Protein AF-A0A1Y2QU06-F1 (afdb_monomer_lite)

Sequence (155 aa):
MTQPNWSRLLPALLDFERSPGRFPVALREPRPLFEHVGSVMLLAAGRPVGGLSAAAVKGLELHRAARFFVRTVMLRPGSDPLTLLGLKAGFEPAQLRAHYRLMIRLTHPDFQVAGGRWPADAATRVNLAYDILSREQPVFMAGTYQLVNPRGGPR

Radius of gyration: 19.75 Å; chains: 1; bounding box: 34×50×74 Å

Foldseek 3Di:
DDAAPCVPQQVLLLVCQVCVVVFPVVVVPPVSCLVPVVQLLCLLQLHDDPPDDSCVSPPPSSNQSSVVCLQCFLVNPPHALCRVLSHDPPDDPVSLVSSLVSQLLNQPPPHDGPHDHHDVCSNVSSVVSSVVVVVVDDPPCPDDPPPPPPDDDDD

Secondary structure (DSSP, 8-state):
-PPP-HHHHHHHHHHHHH-GGGS-GGGT-SHHHHHSHHHHHHHHTT---TTS-HHHHT-HHHHHHHHHHIIIIISSTT--HHHHTT--TT--HHHHHHHHHHHHHHH-TTS--SS-PPPTTHHHHHHHHHHHHHHSS-----S------------

pLDDT: mean 86.04, std 16.2, range [42.12, 98.0]

Structure (mmCIF, N/CA/C/O backbone):
data_AF-A0A1Y2QU06-F1
#
_entry.id   AF-A0A1Y2QU06-F1
#
loop_
_atom_site.group_PDB
_atom_site.id
_atom_site.type_symbol
_atom_site.label_atom_id
_atom_site.label_alt_id
_atom_site.label_comp_id
_atom_site.label_asym_id
_atom_site.label_entity_id
_atom_site.label_seq_id
_atom_site.pdbx_PDB_ins_code
_atom_site.Cartn_x
_atom_site.Cartn_y
_atom_site.Cartn_z
_atom_site.occupancy
_atom_site.B_iso_or_equiv
_atom_site.auth_seq_id
_atom_site.auth_comp_id
_atom_site.auth_asym_id
_atom_site.auth_atom_id
_atom_site.pdbx_PDB_model_num
ATOM 1 N N . MET A 1 1 ? 11.286 7.336 8.747 1.00 58.12 1 MET A N 1
ATOM 2 C CA . MET A 1 1 ? 11.234 6.046 8.022 1.00 58.12 1 MET A CA 1
ATOM 3 C C . MET A 1 1 ? 12.662 5.593 7.783 1.00 58.12 1 MET A C 1
ATOM 5 O O . MET A 1 1 ? 13.429 6.368 7.226 1.00 58.12 1 MET A O 1
ATOM 9 N N . THR A 1 2 ? 13.029 4.399 8.243 1.00 68.25 2 THR A N 1
ATOM 10 C CA . THR A 1 2 ? 14.353 3.804 7.995 1.00 68.25 2 THR A CA 1
ATOM 11 C C . THR A 1 2 ? 14.518 3.513 6.505 1.00 68.25 2 THR A C 1
ATOM 13 O O . THR A 1 2 ? 13.555 3.093 5.858 1.00 68.25 2 THR A O 1
ATOM 16 N N . GLN A 1 3 ? 15.711 3.749 5.952 1.00 77.62 3 GLN A N 1
ATOM 17 C CA . GLN A 1 3 ? 15.972 3.438 4.548 1.00 77.62 3 GLN A CA 1
ATOM 18 C C . GLN A 1 3 ? 15.825 1.929 4.286 1.00 77.62 3 GLN A C 1
ATOM 20 O O . GLN A 1 3 ? 16.358 1.134 5.064 1.00 77.62 3 GLN A O 1
ATOM 25 N N . PRO A 1 4 ? 15.118 1.518 3.219 1.00 87.50 4 PRO A N 1
ATOM 26 C CA . PRO A 1 4 ? 14.995 0.113 2.870 1.00 87.50 4 PRO A CA 1
ATOM 27 C C . PRO A 1 4 ? 16.322 -0.486 2.433 1.00 87.50 4 PRO A C 1
ATOM 29 O O . PRO A 1 4 ? 17.087 0.130 1.693 1.00 87.50 4 PRO A O 1
ATOM 32 N N . ASN A 1 5 ? 16.547 -1.742 2.803 1.00 91.25 5 ASN A N 1
ATOM 33 C CA . ASN A 1 5 ? 17.575 -2.535 2.149 1.00 91.25 5 ASN A CA 1
ATOM 34 C C . ASN A 1 5 ? 17.072 -2.971 0.758 1.00 91.25 5 ASN A C 1
ATOM 36 O O . ASN A 1 5 ? 16.350 -3.966 0.627 1.00 91.25 5 ASN A O 1
ATOM 40 N N . TRP A 1 6 ? 17.446 -2.221 -0.283 1.00 92.19 6 TRP A N 1
ATOM 41 C CA . TRP A 1 6 ? 16.980 -2.442 -1.658 1.00 92.19 6 TRP A CA 1
ATOM 42 C C . TRP A 1 6 ? 17.319 -3.824 -2.215 1.00 92.19 6 TRP A C 1
ATOM 44 O O . TRP A 1 6 ? 16.507 -4.388 -2.949 1.00 92.19 6 TRP A O 1
ATOM 54 N N . SER A 1 7 ? 18.453 -4.411 -1.817 1.00 91.12 7 SER A N 1
ATOM 55 C CA . SER A 1 7 ? 18.842 -5.756 -2.263 1.00 91.12 7 SER A CA 1
ATOM 56 C C . SER A 1 7 ? 17.951 -6.859 -1.687 1.00 91.12 7 SER A C 1
ATOM 58 O O . SER A 1 7 ? 17.929 -7.960 -2.226 1.00 91.12 7 SER A O 1
ATOM 60 N N . ARG A 1 8 ? 17.174 -6.572 -0.634 1.00 94.44 8 ARG A N 1
ATOM 61 C CA . ARG A 1 8 ? 16.164 -7.492 -0.085 1.00 94.44 8 ARG A CA 1
ATOM 62 C C . ARG A 1 8 ? 14.754 -7.144 -0.547 1.00 94.44 8 ARG A C 1
ATOM 64 O O . ARG A 1 8 ? 13.982 -8.046 -0.853 1.00 94.44 8 ARG A O 1
ATOM 71 N N . LEU A 1 9 ? 14.416 -5.855 -0.605 1.00 95.38 9 LEU A N 1
ATOM 72 C CA . LEU A 1 9 ? 13.066 -5.405 -0.946 1.00 95.38 9 LEU A CA 1
ATOM 73 C C . LEU A 1 9 ? 12.712 -5.691 -2.406 1.00 95.38 9 LEU A C 1
ATOM 75 O O . LEU A 1 9 ? 11.642 -6.239 -2.664 1.00 95.38 9 LEU A O 1
ATOM 79 N N . LEU A 1 10 ? 13.587 -5.332 -3.353 1.00 95.38 10 LEU A N 1
ATOM 80 C CA . LEU A 1 10 ? 13.267 -5.463 -4.777 1.00 95.38 10 LEU A CA 1
ATOM 81 C C . LEU A 1 10 ? 13.093 -6.934 -5.187 1.00 95.38 10 LEU A C 1
ATOM 83 O O . LEU A 1 10 ? 12.057 -7.242 -5.777 1.00 95.38 10 LEU A O 1
ATOM 87 N N . PRO A 1 11 ? 13.997 -7.870 -4.824 1.00 95.56 11 PRO A N 1
ATOM 88 C CA . PRO A 1 11 ? 13.784 -9.278 -5.141 1.00 95.56 11 PRO A CA 1
ATOM 89 C C . PRO A 1 11 ? 12.559 -9.864 -4.437 1.00 95.56 11 PRO A C 1
ATOM 91 O O . PRO A 1 11 ? 11.825 -10.615 -5.067 1.00 95.56 11 PRO A O 1
ATOM 94 N N . ALA A 1 12 ? 12.288 -9.491 -3.178 1.00 96.81 12 ALA A N 1
ATOM 95 C CA . ALA A 1 12 ? 11.092 -9.956 -2.471 1.00 96.81 12 ALA A CA 1
ATOM 96 C C . ALA A 1 12 ? 9.800 -9.512 -3.169 1.00 96.81 12 ALA A C 1
ATOM 98 O O . ALA A 1 12 ? 8.833 -10.266 -3.208 1.00 96.81 12 ALA A O 1
ATOM 99 N N . LEU A 1 13 ? 9.785 -8.306 -3.742 1.00 96.81 13 LEU A N 1
ATOM 100 C CA . LEU A 1 13 ? 8.630 -7.794 -4.471 1.00 96.81 13 LEU A CA 1
ATOM 101 C C . LEU A 1 13 ? 8.388 -8.573 -5.770 1.00 96.81 13 LEU A C 1
ATOM 103 O O . LEU A 1 13 ? 7.254 -8.951 -6.061 1.00 96.81 13 LEU A O 1
ATOM 107 N N . LEU A 1 14 ? 9.459 -8.842 -6.521 1.00 96.88 14 LEU A N 1
ATOM 108 C CA . LEU A 1 14 ? 9.400 -9.628 -7.753 1.00 96.88 14 LEU A CA 1
ATOM 109 C C . LEU A 1 14 ? 9.040 -11.098 -7.481 1.00 96.88 14 LEU A C 1
ATOM 111 O O . LEU A 1 14 ? 8.220 -11.669 -8.196 1.00 96.88 14 LEU A O 1
ATOM 115 N N . ASP A 1 15 ? 9.610 -11.710 -6.439 1.00 96.94 15 ASP A N 1
ATOM 116 C CA . ASP A 1 15 ? 9.302 -13.094 -6.051 1.00 96.94 15 ASP A CA 1
ATOM 117 C C . ASP A 1 15 ? 7.852 -13.228 -5.563 1.00 96.94 15 ASP A C 1
ATOM 119 O O . ASP A 1 15 ? 7.151 -14.168 -5.939 1.00 96.94 15 ASP A O 1
ATOM 123 N N . PHE A 1 16 ? 7.359 -12.242 -4.804 1.00 97.69 16 PHE A N 1
ATOM 124 C CA . PHE A 1 16 ? 5.962 -12.203 -4.374 1.00 97.69 16 PHE A CA 1
ATOM 125 C C . PHE A 1 16 ? 4.993 -12.158 -5.557 1.00 97.69 16 PHE A C 1
ATOM 127 O O . PHE A 1 16 ? 3.993 -12.869 -5.550 1.00 97.69 16 PHE A O 1
ATOM 134 N N . GLU A 1 17 ? 5.275 -11.355 -6.584 1.00 96.56 17 GLU A N 1
ATOM 135 C CA . GLU A 1 17 ? 4.427 -11.310 -7.777 1.00 96.56 17 GLU A CA 1
ATOM 136 C C . GLU A 1 17 ? 4.418 -12.649 -8.530 1.00 96.56 17 GLU A C 1
ATOM 138 O O . GLU A 1 17 ? 3.363 -13.097 -8.982 1.00 96.56 17 GLU A O 1
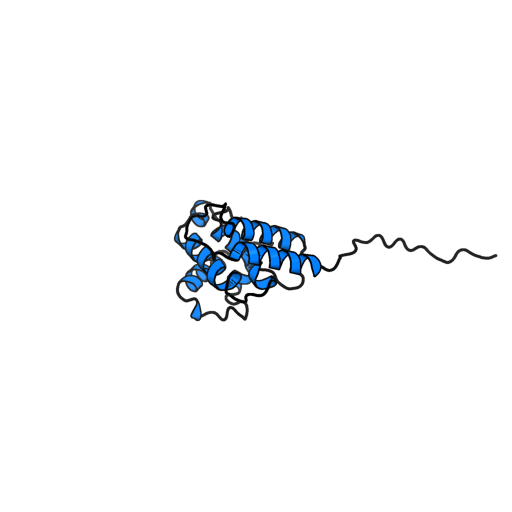ATOM 143 N N . ARG A 1 18 ? 5.577 -13.308 -8.645 1.00 96.56 18 ARG A N 1
ATOM 144 C CA . ARG A 1 18 ? 5.699 -14.596 -9.346 1.00 96.56 18 ARG A CA 1
ATOM 145 C C . ARG A 1 18 ? 5.029 -15.739 -8.590 1.00 96.56 18 ARG A C 1
ATOM 147 O O . ARG A 1 18 ? 4.506 -16.651 -9.221 1.00 96.56 18 ARG A O 1
ATOM 154 N N . SER A 1 19 ? 5.091 -15.730 -7.258 1.00 95.06 19 SER A N 1
ATOM 155 C CA . SER A 1 19 ? 4.650 -16.846 -6.410 1.00 95.06 19 SER A CA 1
ATOM 156 C C . SER A 1 19 ? 3.968 -16.380 -5.111 1.00 95.06 19 SER A C 1
ATOM 158 O O . SER A 1 19 ? 4.435 -16.711 -4.017 1.00 95.06 19 SER A O 1
ATOM 160 N N . PRO A 1 20 ? 2.835 -15.658 -5.179 1.00 92.00 20 PRO A N 1
ATOM 161 C CA . PRO A 1 20 ? 2.219 -15.042 -3.998 1.00 92.00 20 PRO A CA 1
ATOM 162 C C . PRO A 1 20 ? 1.774 -16.061 -2.944 1.00 92.00 20 PRO A C 1
ATOM 164 O O . PRO A 1 20 ? 1.871 -15.797 -1.749 1.00 92.00 20 PRO A O 1
ATOM 167 N N . GLY A 1 21 ? 1.345 -17.255 -3.372 1.00 92.56 21 GLY A N 1
ATOM 168 C CA . GLY A 1 21 ? 0.898 -18.329 -2.479 1.00 92.56 21 GLY A CA 1
ATOM 169 C C . GLY A 1 21 ? 1.995 -18.928 -1.590 1.00 92.56 21 GLY A C 1
ATOM 170 O O . GLY A 1 21 ? 1.675 -19.650 -0.652 1.00 92.56 21 GLY A O 1
ATOM 171 N N . ARG A 1 22 ? 3.278 -18.625 -1.843 1.00 94.75 22 ARG A N 1
ATOM 172 C CA . ARG A 1 22 ? 4.395 -19.090 -1.000 1.00 94.75 22 ARG A CA 1
ATOM 173 C C . ARG A 1 22 ? 4.517 -18.316 0.312 1.00 94.75 22 ARG A C 1
ATOM 175 O O . ARG A 1 22 ? 5.194 -18.786 1.223 1.00 94.75 22 ARG A O 1
ATOM 182 N N . PHE A 1 23 ? 3.905 -17.137 0.408 1.00 94.19 23 PHE A N 1
ATOM 183 C CA . PHE A 1 23 ? 4.111 -16.228 1.528 1.00 94.19 23 PHE A CA 1
ATOM 184 C C . PHE A 1 23 ? 2.878 -16.165 2.436 1.00 94.19 23 PHE A C 1
ATOM 186 O O . PHE A 1 23 ? 1.783 -15.844 1.965 1.00 94.19 23 PHE A O 1
ATOM 193 N N . PRO A 1 24 ? 3.023 -16.410 3.751 1.00 93.12 24 PRO A N 1
ATOM 194 C CA . PRO A 1 24 ? 1.920 -16.275 4.690 1.00 93.12 24 PRO A CA 1
ATOM 195 C C . PRO A 1 24 ? 1.657 -14.791 4.991 1.00 93.12 24 PRO A C 1
ATOM 197 O O . PRO A 1 24 ? 2.071 -14.256 6.017 1.00 93.12 24 PRO A O 1
ATOM 200 N N . VAL A 1 25 ? 0.932 -14.109 4.102 1.00 92.88 25 VAL A N 1
ATOM 201 C CA . VAL A 1 25 ? 0.659 -12.659 4.203 1.00 92.88 25 VAL A CA 1
ATOM 202 C C . VAL A 1 25 ? -0.068 -12.256 5.489 1.00 92.88 25 VAL A C 1
ATOM 204 O O . VAL A 1 25 ? 0.125 -11.146 5.978 1.00 92.88 25 VAL A O 1
ATOM 207 N N . ALA A 1 26 ? -0.857 -13.163 6.079 1.00 89.44 26 ALA A N 1
ATOM 208 C CA . ALA A 1 26 ? -1.500 -12.952 7.380 1.00 89.44 26 ALA A CA 1
ATOM 209 C C . ALA A 1 26 ? -0.477 -12.783 8.518 1.00 89.44 26 ALA A C 1
ATOM 211 O O . ALA A 1 26 ? -0.730 -12.062 9.478 1.00 89.44 26 ALA A O 1
ATOM 212 N N . LEU A 1 27 ? 0.704 -13.389 8.374 1.00 91.75 27 LEU A N 1
ATOM 213 C CA . LEU A 1 27 ? 1.841 -13.242 9.283 1.00 91.75 27 LEU A CA 1
ATOM 214 C C . LEU A 1 27 ? 2.773 -12.091 8.875 1.00 91.75 27 LEU A C 1
ATOM 216 O O . LEU A 1 27 ? 3.864 -11.959 9.423 1.00 91.75 27 LEU A O 1
ATOM 220 N N . ARG A 1 28 ? 2.346 -11.242 7.929 1.00 92.56 28 ARG A N 1
ATOM 221 C CA . ARG A 1 28 ? 3.127 -10.121 7.385 1.00 92.56 28 ARG A CA 1
ATOM 222 C C . ARG A 1 28 ? 4.441 -10.559 6.735 1.00 92.56 28 ARG A C 1
ATOM 224 O O . ARG A 1 28 ? 5.459 -9.874 6.829 1.00 92.56 28 ARG A O 1
ATOM 231 N N . GLU A 1 29 ? 4.384 -11.685 6.031 1.00 94.38 29 GLU A N 1
ATOM 232 C CA . GLU A 1 29 ? 5.465 -12.182 5.187 1.00 94.38 29 GLU A CA 1
ATOM 233 C C . GLU A 1 29 ? 5.163 -11.931 3.697 1.00 94.38 29 GLU A C 1
ATOM 235 O O . GLU A 1 29 ? 4.010 -12.077 3.280 1.00 94.38 29 GLU A O 1
ATOM 240 N N . PRO A 1 30 ? 6.166 -11.566 2.877 1.00 95.19 30 PRO A N 1
ATOM 241 C CA . PRO A 1 30 ? 7.581 -11.436 3.236 1.00 95.19 30 PRO A CA 1
ATOM 242 C C . PRO A 1 30 ? 7.890 -10.127 3.986 1.00 95.19 30 PRO A C 1
ATOM 244 O O . PRO A 1 30 ? 7.521 -9.042 3.522 1.00 95.19 30 PRO A O 1
ATOM 247 N N . ARG A 1 31 ? 8.619 -10.210 5.116 1.00 94.12 31 ARG A N 1
ATOM 248 C CA . ARG A 1 31 ? 8.889 -9.050 6.003 1.00 94.12 31 ARG A CA 1
ATOM 249 C C . ARG A 1 31 ? 9.351 -7.772 5.299 1.00 94.12 31 ARG A C 1
ATOM 251 O O . ARG A 1 31 ? 8.799 -6.723 5.632 1.00 94.12 31 ARG A O 1
ATOM 258 N N . PRO A 1 32 ? 10.283 -7.803 4.318 1.00 95.62 32 PRO A N 1
ATOM 259 C CA . PRO A 1 32 ? 10.756 -6.575 3.677 1.00 95.62 32 PRO A CA 1
ATOM 260 C C . PRO A 1 32 ? 9.635 -5.737 3.048 1.00 95.62 32 PRO A C 1
ATOM 262 O O . PRO A 1 32 ? 9.720 -4.510 3.045 1.00 95.62 32 PRO A O 1
ATOM 265 N N . LEU A 1 33 ? 8.566 -6.373 2.550 1.00 95.69 33 LEU A N 1
ATOM 266 C CA . LEU A 1 33 ? 7.433 -5.657 1.961 1.00 95.69 33 LEU A CA 1
ATOM 267 C C . LEU A 1 33 ? 6.581 -4.971 3.034 1.00 95.69 33 LEU A C 1
ATOM 269 O O . LEU A 1 33 ? 6.165 -3.831 2.843 1.00 95.69 33 LEU A O 1
ATOM 273 N N . PHE A 1 34 ? 6.383 -5.620 4.184 1.00 94.44 34 PHE A N 1
ATOM 274 C CA . PHE A 1 34 ? 5.601 -5.085 5.305 1.00 94.44 34 PHE A CA 1
ATOM 275 C C . PHE A 1 34 ? 6.370 -4.081 6.177 1.00 94.44 34 PHE A C 1
ATOM 277 O O . PHE A 1 34 ? 5.766 -3.224 6.823 1.00 94.44 34 PHE A O 1
ATOM 284 N N . GLU A 1 35 ? 7.698 -4.158 6.220 1.00 92.62 35 GLU A N 1
ATOM 285 C CA . GLU A 1 35 ? 8.546 -3.178 6.912 1.00 92.62 35 GLU A CA 1
ATOM 286 C C . GLU A 1 35 ? 8.669 -1.869 6.127 1.00 92.62 35 GLU A C 1
ATOM 288 O O . GLU A 1 35 ? 8.800 -0.798 6.720 1.00 92.62 35 GLU A O 1
ATOM 293 N N . HIS A 1 36 ? 8.552 -1.942 4.800 1.00 94.44 36 HIS A N 1
ATOM 294 C CA . HIS A 1 36 ? 8.748 -0.810 3.900 1.00 94.44 36 HIS A CA 1
ATOM 295 C C . HIS A 1 36 ? 7.539 -0.566 2.980 1.00 94.44 36 HIS A C 1
ATOM 297 O O . HIS A 1 36 ? 7.702 -0.146 1.832 1.00 94.44 36 HIS A O 1
ATOM 303 N N . VAL A 1 37 ? 6.314 -0.764 3.490 1.00 95.50 37 VAL A N 1
ATOM 304 C CA . VAL A 1 37 ? 5.067 -0.599 2.708 1.00 95.50 37 VAL A CA 1
ATOM 305 C C . VAL A 1 37 ? 4.969 0.788 2.071 1.00 95.50 37 VAL A C 1
ATOM 307 O O . VAL A 1 37 ? 4.517 0.909 0.938 1.00 95.50 37 VAL A O 1
ATOM 310 N N . GLY A 1 38 ? 5.452 1.837 2.745 1.00 95.12 38 GLY A N 1
ATOM 311 C CA . GLY A 1 38 ? 5.519 3.188 2.174 1.00 95.12 38 GLY A CA 1
ATOM 312 C C . GLY A 1 38 ? 6.314 3.241 0.863 1.00 95.12 38 GLY A C 1
ATOM 313 O O . GLY A 1 38 ? 5.858 3.829 -0.115 1.00 95.12 38 GLY A O 1
ATOM 314 N N . SER A 1 39 ? 7.466 2.568 0.803 1.00 95.25 39 SER A N 1
ATOM 315 C CA . SER A 1 39 ? 8.271 2.454 -0.418 1.00 95.25 39 SER A CA 1
ATOM 316 C C . SER A 1 39 ? 7.563 1.634 -1.495 1.00 95.25 39 SER A C 1
ATOM 318 O O . SER A 1 39 ? 7.590 2.026 -2.659 1.00 95.25 39 SER A O 1
ATOM 320 N N . VAL A 1 40 ? 6.875 0.551 -1.118 1.00 96.31 40 VAL A N 1
ATOM 321 C CA . VAL A 1 40 ? 6.056 -0.246 -2.049 1.00 96.31 40 VAL A CA 1
ATOM 322 C C . VAL A 1 40 ? 4.918 0.595 -2.640 1.00 96.31 40 VAL A C 1
ATOM 324 O O . VAL A 1 40 ? 4.718 0.583 -3.852 1.00 96.31 40 VAL A O 1
ATOM 327 N N . MET A 1 41 ? 4.219 1.394 -1.828 1.00 95.56 41 MET A N 1
ATOM 328 C CA . MET A 1 41 ? 3.169 2.308 -2.297 1.00 95.56 41 MET A CA 1
ATOM 329 C C . MET A 1 41 ? 3.714 3.384 -3.243 1.00 95.56 41 MET A C 1
ATOM 331 O O . MET A 1 41 ? 3.081 3.693 -4.252 1.00 95.56 41 MET A O 1
ATOM 335 N N . LEU A 1 42 ? 4.894 3.943 -2.958 1.00 94.06 42 LEU A N 1
ATOM 336 C CA . LEU A 1 42 ? 5.534 4.911 -3.852 1.00 94.06 42 LEU A CA 1
ATOM 337 C C . LEU A 1 42 ? 5.915 4.273 -5.196 1.00 94.06 42 LEU A C 1
ATOM 339 O O . LEU A 1 42 ? 5.625 4.866 -6.236 1.00 94.06 42 LEU A O 1
ATOM 343 N N . LEU A 1 43 ? 6.477 3.057 -5.192 1.00 94.31 43 LEU A N 1
ATOM 344 C CA . LEU A 1 43 ? 6.753 2.291 -6.416 1.00 94.31 43 LEU A CA 1
ATOM 345 C C . LEU A 1 43 ? 5.464 2.010 -7.203 1.00 94.31 43 LEU A C 1
ATOM 347 O O . LEU A 1 43 ? 5.415 2.253 -8.410 1.00 94.31 43 LEU A O 1
ATOM 351 N N . ALA A 1 44 ? 4.392 1.591 -6.523 1.00 93.69 44 ALA A N 1
ATOM 352 C CA . ALA A 1 44 ? 3.083 1.350 -7.137 1.00 93.69 44 ALA A CA 1
ATOM 353 C C . ALA A 1 44 ? 2.470 2.624 -7.744 1.00 93.69 44 ALA A C 1
ATOM 355 O O . ALA A 1 44 ? 1.706 2.548 -8.706 1.00 93.69 44 ALA A O 1
ATOM 356 N N . ALA A 1 45 ? 2.818 3.792 -7.199 1.00 90.06 45 ALA A N 1
ATOM 357 C CA . ALA A 1 45 ? 2.393 5.101 -7.686 1.00 90.06 45 ALA A CA 1
ATOM 358 C C . ALA A 1 45 ? 3.344 5.69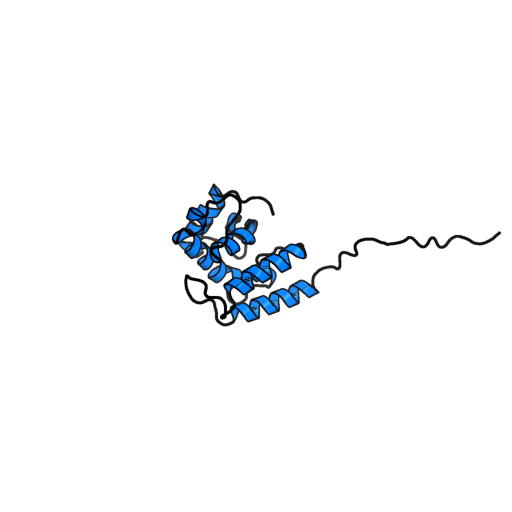5 -8.744 1.00 90.06 45 ALA A C 1
ATOM 360 O O . ALA A 1 45 ? 3.102 6.806 -9.219 1.00 90.06 45 ALA A O 1
ATOM 361 N N . GLY A 1 46 ? 4.444 5.006 -9.081 1.00 88.56 46 GLY A N 1
ATOM 362 C CA . GLY A 1 46 ? 5.484 5.518 -9.982 1.00 88.56 46 GLY A CA 1
ATOM 363 C C . GLY A 1 46 ? 6.183 6.774 -9.446 1.00 88.56 46 GLY A C 1
ATOM 364 O O . GLY A 1 46 ? 6.638 7.621 -10.218 1.00 88.56 46 GLY A O 1
ATOM 365 N N . ARG A 1 47 ? 6.209 6.951 -8.121 1.00 89.62 47 ARG A N 1
ATOM 366 C CA . ARG A 1 47 ? 6.760 8.132 -7.448 1.00 89.62 47 ARG A CA 1
ATOM 367 C C . ARG A 1 47 ? 8.217 7.892 -7.057 1.00 89.62 47 ARG A C 1
ATOM 369 O O . ARG A 1 47 ? 8.563 6.763 -6.722 1.00 89.62 47 ARG A O 1
ATOM 376 N N . PRO A 1 48 ? 9.060 8.941 -7.038 1.00 89.19 48 PRO A N 1
ATOM 377 C CA . PRO A 1 48 ? 10.440 8.817 -6.587 1.00 89.19 48 PRO A CA 1
ATOM 378 C C . PRO A 1 48 ? 10.535 8.195 -5.193 1.00 89.19 48 PRO A C 1
ATOM 380 O O . PRO A 1 48 ? 9.764 8.543 -4.295 1.00 89.19 48 PRO A O 1
ATOM 383 N N . VAL A 1 49 ? 11.510 7.307 -5.021 1.00 90.50 49 VAL A N 1
ATOM 384 C CA . VAL A 1 49 ? 11.812 6.648 -3.751 1.00 90.50 49 VAL A CA 1
ATOM 385 C C . VAL A 1 49 ? 13.274 6.912 -3.423 1.00 90.50 49 VAL A C 1
ATOM 387 O O . VAL A 1 49 ? 14.143 6.681 -4.261 1.00 90.50 49 VAL A O 1
ATOM 390 N N . GLY A 1 50 ? 13.553 7.439 -2.229 1.00 89.50 50 GLY A N 1
ATOM 391 C CA . GLY A 1 50 ? 14.920 7.780 -1.830 1.00 89.50 50 GLY A CA 1
ATOM 392 C C . GLY A 1 50 ? 15.843 6.561 -1.890 1.00 89.50 50 GLY A C 1
ATOM 393 O O . GLY A 1 50 ? 15.482 5.503 -1.393 1.00 89.50 50 GLY A O 1
ATOM 394 N N . GLY A 1 51 ? 17.020 6.701 -2.501 1.00 88.00 51 GLY A N 1
ATOM 395 C CA . GLY A 1 51 ? 17.985 5.604 -2.655 1.00 88.00 51 GLY A CA 1
ATOM 396 C C . GLY A 1 51 ? 17.763 4.699 -3.875 1.00 88.00 51 GLY A C 1
ATOM 397 O O . GLY A 1 51 ? 18.581 3.815 -4.110 1.00 88.00 51 GLY A O 1
ATOM 398 N N . LEU A 1 52 ? 16.721 4.932 -4.682 1.00 89.25 52 LEU A N 1
ATOM 399 C CA . LEU A 1 52 ? 16.552 4.306 -5.998 1.00 89.25 52 LEU A CA 1
ATOM 400 C C . LEU A 1 52 ? 16.660 5.342 -7.116 1.00 89.25 52 LEU A C 1
ATOM 402 O O . LEU A 1 52 ? 16.183 6.470 -6.993 1.00 89.25 52 LEU A O 1
ATOM 406 N N . SER A 1 53 ? 17.254 4.944 -8.242 1.00 89.81 53 SER A N 1
ATOM 407 C CA . SER A 1 53 ? 17.292 5.790 -9.435 1.00 89.81 53 SER A CA 1
ATOM 408 C C . SER A 1 53 ? 15.894 5.938 -10.047 1.00 89.81 53 SER A C 1
ATOM 410 O O . SER A 1 53 ? 15.055 5.038 -9.970 1.00 89.81 53 SER A O 1
ATOM 412 N N . ALA A 1 54 ? 15.641 7.065 -10.719 1.00 86.25 54 ALA A N 1
ATOM 413 C CA . ALA A 1 54 ? 14.366 7.296 -11.402 1.00 86.25 54 ALA A CA 1
ATOM 414 C C . ALA A 1 54 ? 14.070 6.232 -12.477 1.00 86.25 54 ALA A C 1
ATOM 416 O O . ALA A 1 54 ? 12.910 5.884 -12.686 1.00 86.25 54 ALA A O 1
ATOM 417 N N . ALA A 1 55 ? 15.109 5.698 -13.130 1.00 86.12 55 ALA A N 1
ATOM 418 C CA . ALA A 1 55 ? 14.981 4.614 -14.100 1.00 86.12 55 ALA A CA 1
ATOM 419 C C . ALA A 1 55 ? 14.511 3.310 -13.437 1.00 86.12 55 ALA A C 1
ATOM 421 O O . ALA A 1 55 ? 13.591 2.675 -13.943 1.00 86.12 55 ALA A O 1
ATOM 422 N N . ALA A 1 56 ? 15.073 2.953 -12.275 1.00 83.81 56 ALA A N 1
ATOM 423 C CA . ALA A 1 56 ? 14.652 1.769 -11.528 1.00 83.81 56 ALA A CA 1
ATOM 424 C C . ALA A 1 56 ? 13.191 1.882 -11.061 1.00 83.81 56 ALA A C 1
ATOM 426 O O . ALA A 1 56 ? 12.408 0.958 -11.253 1.00 83.81 56 ALA A O 1
ATOM 427 N N . VAL A 1 57 ? 12.792 3.041 -10.525 1.00 82.19 57 VAL A N 1
ATOM 428 C CA . VAL A 1 57 ? 11.405 3.301 -10.089 1.00 82.19 57 VAL A CA 1
ATOM 429 C C . VAL A 1 57 ? 10.405 3.188 -11.245 1.00 82.19 57 VAL A C 1
ATOM 431 O O . VAL A 1 57 ? 9.294 2.698 -11.055 1.00 82.19 57 VAL A O 1
ATOM 434 N N . LYS A 1 58 ? 10.793 3.641 -12.443 1.00 79.50 58 LYS A N 1
ATOM 435 C CA . LYS A 1 58 ? 9.969 3.561 -13.660 1.00 79.50 58 LYS A CA 1
ATOM 436 C C . LYS A 1 58 ? 10.058 2.205 -14.367 1.00 79.50 58 LYS A C 1
ATOM 438 O O . LYS A 1 58 ? 9.373 2.013 -15.369 1.00 79.50 58 LYS A O 1
ATOM 443 N N . GLY A 1 59 ? 10.880 1.278 -13.874 1.00 87.25 59 GLY A N 1
ATOM 444 C CA . GLY A 1 59 ? 10.994 -0.067 -14.424 1.00 87.25 59 GLY A CA 1
ATOM 445 C C . GLY A 1 59 ? 9.641 -0.776 -14.393 1.00 87.25 59 GLY A C 1
ATOM 446 O O . GLY A 1 59 ? 9.032 -0.916 -13.330 1.00 87.25 59 GLY A O 1
ATOM 447 N N . LEU A 1 60 ? 9.173 -1.225 -15.561 1.00 86.88 60 LEU A N 1
ATOM 448 C CA . LEU A 1 60 ? 7.829 -1.787 -15.727 1.00 86.88 60 LEU A CA 1
ATOM 449 C C . LEU A 1 60 ? 7.572 -2.977 -14.789 1.00 86.88 60 LEU A C 1
ATOM 451 O O . LEU A 1 60 ? 6.487 -3.075 -14.224 1.00 86.88 60 LEU A O 1
ATOM 455 N N . GLU A 1 61 ? 8.571 -3.842 -14.584 1.00 92.44 61 GLU A N 1
ATOM 456 C CA . GLU A 1 61 ? 8.464 -5.018 -13.708 1.00 92.44 61 GLU A CA 1
ATOM 457 C C . GLU A 1 61 ? 8.253 -4.615 -12.239 1.00 92.44 61 GLU A C 1
ATOM 459 O O . GLU A 1 61 ? 7.304 -5.069 -11.606 1.00 92.44 61 GLU A O 1
ATOM 464 N N . LEU A 1 62 ? 9.069 -3.694 -11.711 1.00 93.19 62 LEU A N 1
ATOM 465 C CA . LEU A 1 62 ? 8.955 -3.230 -10.323 1.00 93.19 62 LEU A CA 1
ATOM 466 C C . LEU A 1 62 ? 7.642 -2.492 -10.074 1.00 93.19 62 LEU A C 1
ATOM 468 O O . LEU A 1 62 ? 6.999 -2.696 -9.043 1.00 93.19 62 LEU A O 1
ATOM 472 N N . HIS A 1 63 ? 7.224 -1.661 -11.027 1.00 92.19 63 HIS A N 1
ATOM 473 C CA . HIS A 1 63 ? 5.947 -0.969 -10.943 1.00 92.19 63 HIS A CA 1
ATOM 474 C C . HIS A 1 63 ? 4.771 -1.959 -10.934 1.00 92.19 63 HIS A C 1
ATOM 476 O O . HIS A 1 63 ? 3.878 -1.852 -10.089 1.00 92.19 63 HIS A O 1
ATOM 482 N N . ARG A 1 64 ? 4.787 -2.961 -11.825 1.00 92.75 64 ARG A N 1
ATOM 483 C CA . ARG A 1 64 ? 3.762 -4.015 -11.897 1.00 92.75 64 ARG A CA 1
ATOM 484 C C . ARG A 1 64 ? 3.703 -4.831 -10.603 1.00 92.75 64 ARG A C 1
ATOM 486 O O . ARG A 1 64 ? 2.623 -4.948 -10.022 1.00 92.75 64 ARG A O 1
ATOM 493 N N . ALA A 1 65 ? 4.852 -5.280 -10.101 1.00 96.12 65 ALA A N 1
ATOM 494 C CA . ALA A 1 65 ? 4.948 -6.077 -8.882 1.00 96.12 65 ALA A CA 1
ATOM 495 C C . ALA A 1 65 ? 4.493 -5.295 -7.634 1.00 96.12 65 ALA A C 1
ATOM 497 O O . ALA A 1 65 ? 3.747 -5.817 -6.802 1.00 96.12 65 ALA A O 1
ATOM 498 N N . ALA A 1 66 ? 4.845 -4.006 -7.534 1.00 96.31 66 ALA A N 1
ATOM 499 C CA . ALA A 1 66 ? 4.361 -3.123 -6.470 1.00 96.31 66 ALA A CA 1
ATOM 500 C C . ALA A 1 66 ? 2.832 -3.004 -6.474 1.00 96.31 66 ALA A C 1
ATOM 502 O O . ALA A 1 66 ? 2.178 -3.178 -5.442 1.00 96.31 66 ALA A O 1
ATOM 503 N N . ARG A 1 67 ? 2.243 -2.755 -7.649 1.00 94.69 67 ARG A N 1
ATOM 504 C CA . ARG A 1 67 ? 0.784 -2.675 -7.809 1.00 94.69 67 ARG A CA 1
ATOM 505 C C . ARG A 1 67 ? 0.105 -4.001 -7.490 1.00 94.69 67 ARG A C 1
ATOM 507 O O . ARG A 1 67 ? -0.965 -4.009 -6.879 1.00 94.69 67 ARG A O 1
ATOM 514 N N . PHE A 1 68 ? 0.724 -5.114 -7.879 1.00 95.44 68 PHE A N 1
ATOM 515 C CA . PHE A 1 68 ? 0.233 -6.448 -7.567 1.00 95.44 68 PHE A CA 1
ATOM 516 C C . PHE A 1 68 ? 0.140 -6.672 -6.052 1.00 95.44 68 PHE A C 1
ATOM 518 O O . PHE A 1 68 ? -0.923 -7.072 -5.573 1.00 95.44 68 PHE A O 1
ATOM 525 N N . PHE A 1 69 ? 1.188 -6.339 -5.291 1.00 97.38 69 PHE A N 1
ATOM 526 C CA . PHE A 1 69 ? 1.179 -6.444 -3.827 1.00 97.38 69 PHE A CA 1
ATOM 527 C C . PHE A 1 69 ? 0.085 -5.575 -3.190 1.00 97.38 69 PHE A C 1
ATOM 529 O O . PHE A 1 69 ? -0.725 -6.075 -2.409 1.00 97.38 69 PHE A O 1
ATOM 536 N N . VAL A 1 70 ? -0.011 -4.295 -3.574 1.00 96.81 70 VAL A N 1
ATOM 537 C CA . VAL A 1 70 ? -1.057 -3.390 -3.055 1.00 96.81 70 VAL A CA 1
ATOM 538 C C . VAL A 1 70 ? -2.453 -3.968 -3.315 1.00 96.81 70 VAL A C 1
ATOM 540 O O . VAL A 1 70 ? -3.298 -3.988 -2.422 1.00 96.81 70 VAL A O 1
ATOM 543 N N . ARG A 1 71 ? -2.701 -4.496 -4.517 1.00 94.75 71 ARG A N 1
ATOM 544 C CA . ARG A 1 71 ? -4.014 -5.033 -4.891 1.00 94.75 71 ARG A CA 1
ATOM 545 C C . ARG A 1 71 ? -4.369 -6.327 -4.153 1.00 94.75 71 ARG A C 1
ATOM 547 O O . ARG A 1 71 ? -5.510 -6.488 -3.736 1.00 94.75 71 ARG A O 1
ATOM 554 N N . THR A 1 72 ? -3.417 -7.245 -4.023 1.00 94.88 72 THR A N 1
ATOM 555 C CA . THR A 1 72 ? -3.667 -8.610 -3.519 1.00 94.88 72 THR A CA 1
ATOM 556 C C . THR A 1 72 ? -3.527 -8.746 -2.009 1.00 94.88 72 THR A C 1
ATOM 558 O O . THR A 1 72 ? -4.113 -9.659 -1.429 1.00 94.88 72 THR A O 1
ATOM 561 N N . VAL A 1 73 ? -2.794 -7.834 -1.369 1.00 96.25 73 VAL A N 1
ATOM 562 C CA . VAL A 1 73 ? -2.562 -7.844 0.079 1.00 96.25 73 VAL A CA 1
ATOM 563 C C . VAL A 1 73 ? -3.325 -6.710 0.751 1.00 96.25 73 VAL A C 1
ATOM 565 O O . VAL A 1 73 ? -4.206 -6.957 1.572 1.00 96.25 73 VAL A O 1
ATOM 568 N N . MET A 1 74 ? -3.042 -5.460 0.379 1.00 97.12 74 MET A N 1
ATOM 569 C CA . MET A 1 74 ? -3.608 -4.299 1.078 1.00 97.12 74 MET A CA 1
ATOM 570 C C . MET A 1 74 ? -5.095 -4.115 0.752 1.00 97.12 74 MET A C 1
ATOM 572 O O . MET A 1 74 ? -5.911 -3.929 1.650 1.00 97.12 74 MET A O 1
ATOM 576 N N . LEU A 1 75 ? -5.468 -4.240 -0.524 1.00 95.94 75 LEU A N 1
ATOM 577 C CA . LEU A 1 75 ? -6.846 -4.068 -0.999 1.00 95.94 75 LEU A CA 1
ATOM 578 C C . LEU A 1 75 ? -7.646 -5.377 -1.078 1.00 95.94 75 LEU A C 1
ATOM 580 O O . LEU A 1 75 ? -8.780 -5.364 -1.568 1.00 95.94 75 LEU A O 1
ATOM 584 N N . ARG A 1 76 ? -7.107 -6.494 -0.566 1.00 94.38 76 ARG A N 1
ATOM 585 C CA . ARG A 1 76 ? -7.828 -7.773 -0.490 1.00 94.38 76 ARG A CA 1
ATOM 586 C C . ARG A 1 76 ? -9.190 -7.569 0.184 1.00 94.38 76 ARG A C 1
ATOM 588 O O . ARG A 1 76 ? -9.271 -6.817 1.160 1.00 94.38 76 ARG A O 1
ATOM 595 N N . PRO A 1 77 ? -10.272 -8.207 -0.288 1.00 92.69 77 PRO A N 1
ATOM 596 C CA . PRO A 1 77 ? -11.527 -8.225 0.453 1.00 92.69 77 PRO A CA 1
ATOM 597 C C . PRO A 1 77 ? -11.306 -8.661 1.911 1.00 92.69 77 PRO A C 1
ATOM 599 O O . PRO A 1 77 ? -10.560 -9.607 2.185 1.00 92.69 77 PRO A O 1
ATOM 602 N N . GLY A 1 78 ? -11.911 -7.923 2.842 1.00 91.00 78 GLY A N 1
ATOM 603 C CA . GLY A 1 78 ? -11.792 -8.174 4.280 1.00 91.00 78 GLY A CA 1
ATOM 604 C C . GLY A 1 78 ? -10.457 -7.781 4.926 1.00 91.00 78 GLY A C 1
ATOM 605 O O . GLY A 1 78 ? -10.246 -8.138 6.079 1.00 91.00 78 GLY A O 1
ATOM 606 N N . SER A 1 79 ? -9.546 -7.081 4.232 1.00 94.12 79 SER A N 1
ATOM 607 C CA . SER A 1 79 ? -8.363 -6.501 4.891 1.00 94.12 79 SER A CA 1
ATOM 608 C C . SER A 1 79 ? -8.776 -5.526 5.991 1.00 94.12 79 SER A C 1
ATOM 610 O O . SER A 1 79 ? -9.602 -4.641 5.754 1.00 94.12 79 SER A O 1
ATOM 612 N N . ASP A 1 80 ? -8.173 -5.676 7.169 1.00 94.75 80 ASP A N 1
ATOM 613 C CA . ASP A 1 80 ? -8.372 -4.772 8.297 1.00 94.75 80 ASP A CA 1
ATOM 614 C C . ASP A 1 80 ? -7.811 -3.362 7.996 1.00 94.75 80 ASP A C 1
ATOM 616 O O . ASP A 1 80 ? -6.944 -3.221 7.121 1.00 94.75 80 ASP A O 1
ATOM 620 N N . PRO A 1 81 ? -8.263 -2.311 8.708 1.00 96.75 81 PRO A N 1
ATOM 621 C CA . PRO A 1 81 ? -7.832 -0.936 8.454 1.00 96.75 81 PRO A CA 1
ATOM 622 C C . PRO A 1 81 ? -6.310 -0.724 8.504 1.00 96.75 81 PRO A C 1
ATOM 624 O O . PRO A 1 81 ? -5.774 0.03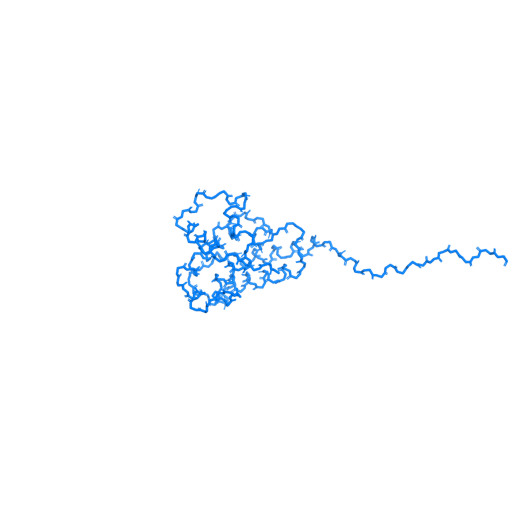6 7.691 1.00 96.75 81 PRO A O 1
ATOM 627 N N . LEU A 1 82 ? -5.595 -1.406 9.411 1.00 95.69 82 LEU A N 1
ATOM 628 C CA . LEU A 1 82 ? -4.139 -1.278 9.526 1.00 95.69 82 LEU A CA 1
ATOM 629 C C . LEU A 1 82 ? -3.449 -1.896 8.312 1.00 95.69 82 LEU A C 1
ATOM 631 O O . LEU A 1 82 ? -2.571 -1.265 7.727 1.00 95.69 82 LEU A O 1
ATOM 635 N N . THR A 1 83 ? -3.842 -3.101 7.901 1.00 95.50 83 THR A N 1
ATOM 636 C CA . THR A 1 83 ? -3.298 -3.746 6.695 1.00 95.50 83 THR A CA 1
ATOM 637 C C . THR A 1 83 ? -3.614 -2.942 5.436 1.00 95.50 83 THR A C 1
ATOM 639 O O . THR A 1 83 ? -2.731 -2.745 4.598 1.00 95.50 83 THR A O 1
ATOM 642 N N . LEU A 1 84 ? -4.838 -2.420 5.325 1.00 96.75 84 LEU A N 1
ATOM 643 C CA . LEU A 1 84 ? -5.278 -1.627 4.179 1.00 96.75 84 LEU A CA 1
ATOM 644 C C . LEU A 1 84 ? -4.432 -0.360 3.995 1.00 96.75 84 LEU A C 1
ATOM 646 O O . LEU A 1 84 ? -4.052 -0.041 2.869 1.00 96.75 84 LEU A O 1
ATOM 650 N N . LEU A 1 85 ? -4.081 0.329 5.086 1.00 97.12 85 LEU A N 1
ATOM 651 C CA . LEU A 1 85 ? -3.206 1.507 5.052 1.00 97.12 85 LEU A CA 1
ATOM 652 C C . LEU A 1 85 ? -1.717 1.182 5.254 1.00 97.12 85 LEU A C 1
ATOM 654 O O . LEU A 1 85 ? -0.893 2.094 5.309 1.00 97.12 85 LEU A O 1
ATOM 658 N N . GLY A 1 86 ? -1.331 -0.093 5.342 1.00 95.50 86 GLY A N 1
ATOM 659 C CA . GLY A 1 86 ? 0.072 -0.487 5.492 1.00 95.50 86 GLY A CA 1
ATOM 660 C C . GLY A 1 86 ? 0.704 -0.023 6.807 1.00 95.50 86 GLY A C 1
ATOM 661 O O . GLY A 1 86 ? 1.857 0.411 6.821 1.00 95.50 86 GLY A O 1
ATOM 662 N N . LEU A 1 87 ? -0.064 -0.050 7.894 1.00 95.12 87 LEU A N 1
ATOM 663 C CA . LEU A 1 87 ? 0.318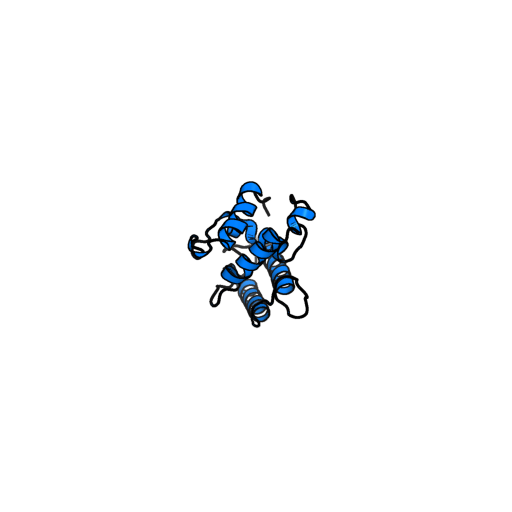 0.409 9.226 1.00 95.12 87 LEU A CA 1
ATOM 664 C C . LEU A 1 87 ? 0.496 -0.765 10.202 1.00 95.12 87 LEU A C 1
ATOM 666 O O . LEU A 1 87 ? 0.063 -1.903 9.982 1.00 95.12 87 LEU A O 1
ATOM 670 N N . LYS A 1 88 ? 1.176 -0.493 11.314 1.00 91.44 88 LYS A N 1
ATOM 671 C CA . LYS A 1 88 ? 1.251 -1.382 12.483 1.00 91.44 88 LYS A CA 1
ATOM 672 C C . LYS A 1 88 ? 0.528 -0.704 13.648 1.00 91.44 88 LYS A C 1
ATOM 674 O O . LYS A 1 88 ? 0.359 0.510 13.615 1.00 91.44 88 LYS A O 1
ATOM 679 N N . ALA A 1 89 ? 0.116 -1.466 14.658 1.00 89.88 89 ALA A N 1
ATOM 680 C CA . ALA A 1 89 ? -0.383 -0.875 15.899 1.00 89.88 89 ALA A CA 1
ATOM 681 C C . ALA A 1 89 ? 0.669 0.088 16.488 1.00 89.88 89 ALA A C 1
ATOM 683 O O . ALA A 1 89 ? 1.868 -0.174 16.370 1.00 89.88 89 ALA A O 1
ATOM 684 N N . GLY A 1 90 ? 0.221 1.203 17.071 1.00 89.56 90 GLY A N 1
ATOM 685 C CA . GLY A 1 90 ? 1.114 2.268 17.548 1.00 89.56 90 GLY A CA 1
ATOM 686 C C . GLY A 1 90 ? 1.742 3.111 16.431 1.00 89.56 90 GLY A C 1
ATOM 687 O O . GLY A 1 90 ? 2.826 3.651 16.615 1.00 89.56 90 GLY A O 1
ATOM 688 N N . PHE A 1 91 ? 1.112 3.185 15.253 1.00 92.00 91 PHE A N 1
ATOM 689 C CA . PHE A 1 91 ? 1.582 4.042 14.165 1.00 92.00 91 PHE A CA 1
ATOM 690 C C . PHE A 1 91 ? 1.575 5.525 14.561 1.00 92.00 91 PHE A C 1
ATOM 692 O O . PHE A 1 91 ? 0.711 5.993 15.299 1.00 92.00 91 PHE A O 1
ATOM 699 N N . GLU A 1 92 ? 2.493 6.292 13.976 1.00 91.50 92 GLU A N 1
ATOM 700 C CA . GLU A 1 92 ? 2.535 7.741 14.166 1.00 91.50 92 GLU A CA 1
ATOM 701 C C . GLU A 1 92 ? 1.419 8.447 13.373 1.00 91.50 92 GLU A C 1
ATOM 703 O O . GLU A 1 92 ? 1.201 8.116 12.198 1.00 91.50 92 GLU A O 1
ATOM 708 N N . PRO A 1 93 ? 0.773 9.500 13.912 1.00 92.31 93 PRO A N 1
ATOM 709 C CA . PRO A 1 93 ? -0.271 10.252 13.204 1.00 92.31 93 PRO A CA 1
ATOM 710 C C . PRO A 1 93 ? 0.158 10.768 11.823 1.00 92.31 93 PRO A C 1
ATOM 712 O O . PRO A 1 93 ? -0.623 10.797 10.867 1.00 92.31 93 PRO A O 1
ATOM 715 N N . ALA A 1 94 ? 1.426 11.169 11.695 1.00 92.94 94 ALA A N 1
ATOM 716 C CA . ALA A 1 94 ? 1.995 11.610 10.426 1.00 92.94 94 ALA A CA 1
ATOM 717 C C . ALA A 1 94 ? 2.075 10.471 9.394 1.00 92.94 94 ALA A C 1
ATOM 719 O O . ALA A 1 94 ? 1.878 10.713 8.200 1.00 92.94 94 ALA A O 1
ATOM 720 N N . GLN A 1 95 ? 2.316 9.235 9.843 1.00 94.25 95 GLN A N 1
ATOM 721 C CA . GLN A 1 95 ? 2.368 8.058 8.982 1.00 94.25 95 GLN A CA 1
ATOM 722 C C . GLN A 1 95 ? 0.984 7.721 8.424 1.00 94.25 95 GLN A C 1
ATOM 724 O O . GLN A 1 95 ? 0.874 7.474 7.222 1.00 94.25 95 GLN A O 1
ATOM 729 N N . LEU A 1 96 ? -0.070 7.808 9.249 1.00 96.44 96 LEU A N 1
ATOM 730 C CA . LEU A 1 96 ? -1.450 7.623 8.789 1.00 96.44 96 LEU A CA 1
ATOM 731 C C . LEU A 1 96 ? -1.786 8.595 7.654 1.00 96.44 96 LEU A C 1
ATOM 733 O O . LEU A 1 96 ? -2.196 8.168 6.575 1.00 96.44 96 LEU A O 1
ATOM 737 N N . ARG A 1 97 ? -1.542 9.897 7.861 1.00 96.62 97 ARG A N 1
ATOM 738 C CA . ARG A 1 97 ? -1.809 10.929 6.843 1.00 96.62 97 ARG A CA 1
ATOM 739 C C . ARG A 1 97 ? -1.012 10.698 5.559 1.00 96.62 97 ARG A C 1
ATOM 741 O O . ARG A 1 97 ? -1.544 10.878 4.464 1.00 96.62 97 ARG A O 1
ATOM 748 N N . ALA A 1 98 ? 0.258 10.311 5.674 1.00 95.50 98 ALA A N 1
ATOM 749 C CA . ALA A 1 98 ? 1.111 10.051 4.517 1.00 95.50 98 ALA A CA 1
ATOM 750 C C . ALA A 1 98 ? 0.625 8.842 3.700 1.00 95.50 98 ALA A C 1
ATOM 752 O O . ALA A 1 98 ? 0.494 8.938 2.478 1.00 95.50 98 ALA A O 1
ATOM 753 N N . HIS A 1 99 ? 0.325 7.726 4.368 1.00 97.25 99 HIS A N 1
ATOM 754 C CA . HIS A 1 99 ? -0.138 6.500 3.717 1.00 97.25 99 HIS A CA 1
ATOM 755 C C . HIS A 1 99 ? -1.532 6.675 3.106 1.00 97.25 99 HIS A C 1
ATOM 757 O O . HIS A 1 99 ? -1.746 6.285 1.960 1.00 97.25 99 HIS A O 1
ATOM 763 N N . TYR A 1 100 ? -2.443 7.350 3.809 1.00 97.75 100 TYR A N 1
ATOM 764 C CA . TYR A 1 100 ? -3.765 7.698 3.289 1.00 97.75 100 TYR A CA 1
ATOM 765 C C . TYR A 1 100 ? -3.679 8.478 1.970 1.00 97.75 100 TYR A C 1
ATOM 767 O O . TYR A 1 100 ? -4.273 8.079 0.969 1.00 97.75 100 TYR A O 1
ATOM 775 N N . ARG A 1 101 ? -2.865 9.542 1.919 1.00 95.88 101 ARG A N 1
ATOM 776 C CA . ARG A 1 101 ? -2.688 10.349 0.698 1.00 95.88 101 ARG A CA 1
ATOM 777 C C . ARG A 1 101 ? -2.140 9.534 -0.473 1.00 95.88 101 ARG A C 1
ATOM 779 O O . ARG A 1 101 ? -2.552 9.763 -1.610 1.00 95.88 101 ARG A O 1
ATOM 786 N N . LEU A 1 102 ? -1.213 8.608 -0.216 1.00 95.00 102 LEU A N 1
ATOM 787 C CA . LEU A 1 102 ? -0.695 7.705 -1.247 1.00 95.00 102 LEU A CA 1
ATOM 788 C C . LEU A 1 102 ? -1.784 6.751 -1.741 1.00 95.00 102 LEU A C 1
ATOM 790 O O . LEU A 1 102 ? -1.977 6.635 -2.949 1.00 95.00 102 LEU A O 1
ATOM 794 N N . MET A 1 103 ? -2.530 6.128 -0.829 1.00 96.44 103 MET A N 1
ATOM 795 C CA . MET A 1 103 ? -3.588 5.178 -1.173 1.00 96.44 103 MET A CA 1
ATOM 796 C C . MET A 1 103 ? -4.748 5.831 -1.929 1.00 96.44 103 MET A C 1
ATOM 798 O O . MET A 1 103 ? -5.207 5.263 -2.917 1.00 96.44 103 MET A O 1
ATOM 802 N N . ILE A 1 104 ? -5.180 7.040 -1.558 1.00 95.31 104 ILE A N 1
ATOM 803 C CA . ILE A 1 104 ? -6.185 7.789 -2.331 1.00 95.31 104 ILE A CA 1
ATOM 804 C C . ILE A 1 104 ? -5.661 8.130 -3.717 1.00 95.31 104 ILE A C 1
ATOM 806 O O . ILE A 1 104 ? -6.351 7.907 -4.707 1.00 95.31 104 ILE A O 1
ATOM 810 N N . ARG A 1 105 ? -4.412 8.595 -3.820 1.00 91.69 105 ARG A N 1
ATOM 811 C CA . ARG A 1 105 ? -3.822 8.901 -5.125 1.00 91.69 105 ARG A CA 1
ATOM 812 C C . ARG A 1 105 ? -3.705 7.674 -6.028 1.00 91.69 105 ARG A C 1
ATOM 814 O O . ARG A 1 105 ? -3.784 7.811 -7.243 1.00 91.69 105 ARG A O 1
ATOM 821 N N . LEU A 1 106 ? -3.495 6.499 -5.442 1.00 91.56 106 LEU A N 1
ATOM 822 C CA . LEU A 1 106 ? -3.515 5.240 -6.171 1.00 91.56 106 LEU A CA 1
ATOM 823 C C . LEU A 1 106 ? -4.935 4.888 -6.616 1.00 91.56 106 LEU A C 1
ATOM 825 O O . LEU A 1 106 ? -5.129 4.597 -7.787 1.00 91.56 106 LEU A O 1
ATOM 829 N N . THR A 1 107 ? -5.901 4.903 -5.700 1.00 92.44 107 THR A N 1
ATOM 830 C CA . THR A 1 107 ? -7.193 4.214 -5.862 1.00 92.44 107 THR A CA 1
ATOM 831 C C . THR A 1 107 ? -8.339 5.079 -6.380 1.00 92.44 107 THR A C 1
ATOM 833 O O . THR A 1 107 ? -9.318 4.521 -6.874 1.00 92.44 107 THR A O 1
ATOM 836 N N . HIS A 1 108 ? -8.255 6.407 -6.274 1.00 84.94 108 HIS A N 1
ATOM 837 C CA . HIS A 1 108 ? -9.338 7.295 -6.695 1.00 84.94 108 HIS A CA 1
ATOM 838 C C . HIS A 1 108 ? -9.501 7.284 -8.226 1.00 84.94 108 HIS A C 1
ATOM 840 O O . HIS A 1 108 ? -8.495 7.386 -8.934 1.00 84.94 108 HIS A O 1
ATOM 846 N N . PRO A 1 109 ? -10.738 7.203 -8.755 1.00 81.75 109 PRO A N 1
ATOM 847 C CA . PRO A 1 109 ? -10.991 7.116 -10.197 1.00 81.75 109 PRO A CA 1
ATOM 848 C C . PRO A 1 109 ? -10.459 8.318 -10.990 1.00 81.75 109 PRO A C 1
ATOM 850 O O . PRO A 1 109 ? -10.033 8.151 -12.129 1.00 81.75 109 PRO A O 1
ATOM 853 N N . ASP A 1 110 ? -10.432 9.505 -10.379 1.00 82.88 110 ASP A N 1
ATOM 854 C CA . ASP A 1 110 ? -9.934 10.733 -11.018 1.00 82.88 110 ASP A CA 1
ATOM 855 C C . ASP A 1 110 ? -8.427 10.707 -11.306 1.00 82.88 110 ASP A C 1
ATOM 857 O O . ASP A 1 110 ? -7.932 11.496 -12.114 1.00 82.88 110 ASP A O 1
ATOM 861 N N . PHE A 1 111 ? -7.669 9.815 -10.661 1.00 76.81 111 PHE A N 1
ATOM 862 C CA . PHE A 1 111 ? -6.247 9.681 -10.941 1.00 76.81 111 PHE A CA 1
ATOM 863 C C . PHE A 1 111 ? -6.018 8.597 -11.987 1.00 76.81 111 PHE A C 1
ATOM 865 O O . PHE A 1 111 ? -6.182 7.402 -11.744 1.00 76.81 111 PHE A O 1
ATOM 872 N N . GLN A 1 112 ? -5.545 9.021 -13.157 1.00 63.66 112 GLN A N 1
ATOM 873 C CA . GLN A 1 112 ? -5.009 8.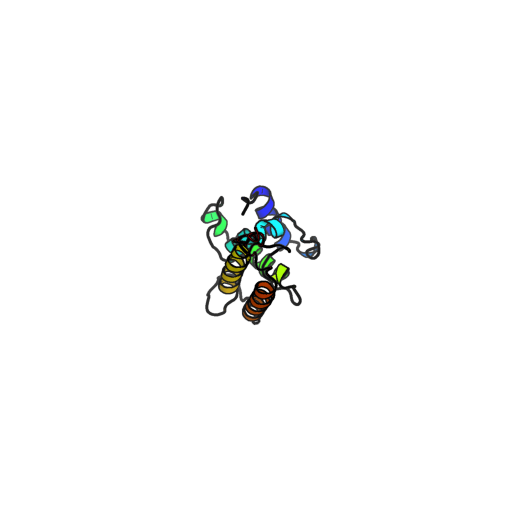091 -14.138 1.00 63.66 112 GLN A CA 1
ATOM 874 C C . GLN A 1 112 ? -3.678 7.536 -13.626 1.00 63.66 112 GLN A C 1
ATOM 876 O O . GLN A 1 112 ? -2.659 8.228 -13.608 1.00 63.66 112 GLN A O 1
ATOM 881 N N . VAL A 1 113 ? -3.684 6.274 -13.203 1.00 64.19 113 VAL A N 1
ATOM 882 C CA . VAL A 1 113 ? -2.463 5.534 -12.879 1.00 64.19 113 VAL A CA 1
ATOM 883 C C . VAL A 1 113 ? -2.315 4.405 -13.891 1.00 64.19 113 VAL A C 1
ATOM 885 O O . VAL A 1 113 ? -3.193 3.550 -14.008 1.00 64.19 113 VAL A O 1
ATOM 888 N N . ALA A 1 114 ? -1.206 4.401 -14.631 1.00 61.41 114 ALA A N 1
ATOM 889 C CA . ALA A 1 114 ? -0.870 3.317 -15.548 1.00 61.41 114 ALA A CA 1
ATOM 890 C C . ALA A 1 114 ? -0.813 1.965 -14.801 1.00 61.41 114 ALA A C 1
ATOM 892 O O . ALA A 1 114 ? -0.444 1.907 -13.628 1.00 61.41 114 ALA A O 1
ATOM 893 N N . GLY A 1 115 ? -1.180 0.867 -15.472 1.00 62.69 115 GLY A N 1
ATOM 894 C CA . GLY A 1 115 ? -1.055 -0.488 -14.910 1.00 62.69 115 GLY A CA 1
ATOM 895 C C . GLY A 1 115 ? -2.340 -1.115 -14.350 1.00 62.69 115 GLY A C 1
ATOM 896 O O . GLY A 1 115 ? -2.270 -1.921 -13.419 1.00 62.69 115 GLY A O 1
ATOM 897 N N . GLY A 1 116 ? -3.509 -0.767 -14.896 1.00 68.75 116 GLY A N 1
ATOM 898 C CA . GLY A 1 116 ? -4.781 -1.468 -14.660 1.00 68.75 116 GLY A CA 1
ATOM 899 C C . GLY A 1 116 ? -5.706 -0.811 -13.632 1.00 68.75 116 GLY A C 1
ATOM 900 O O . GLY A 1 116 ? -5.296 0.048 -12.854 1.00 68.75 116 GLY A O 1
ATOM 901 N N . ARG A 1 117 ? -6.979 -1.217 -13.631 1.00 79.56 117 ARG A N 1
ATOM 902 C CA . ARG A 1 117 ? -8.006 -0.642 -12.752 1.00 79.56 117 ARG A CA 1
ATOM 903 C C . ARG A 1 117 ? -7.886 -1.209 -11.333 1.00 79.56 117 ARG A C 1
ATOM 905 O O . ARG A 1 117 ? -7.751 -2.419 -11.149 1.00 79.56 117 ARG A O 1
ATOM 912 N N . TRP A 1 118 ? -7.937 -0.333 -10.334 1.00 90.88 118 TRP A N 1
ATOM 913 C CA . TRP A 1 118 ? -8.084 -0.725 -8.930 1.00 90.88 118 TRP A CA 1
ATOM 914 C C . TRP A 1 118 ? -9.501 -1.255 -8.657 1.00 90.88 118 TRP A C 1
ATOM 916 O O . TRP A 1 118 ? -10.403 -0.981 -9.455 1.00 90.88 118 TRP A O 1
ATOM 926 N N . PRO A 1 119 ? -9.730 -2.007 -7.561 1.00 91.31 119 PRO A N 1
ATOM 927 C CA . PRO A 1 119 ? -11.085 -2.376 -7.152 1.00 91.31 119 PRO A CA 1
ATOM 928 C C . PRO A 1 119 ? -11.984 -1.134 -7.056 1.00 91.31 119 PRO A C 1
ATOM 930 O O . PRO A 1 119 ? -11.544 -0.094 -6.569 1.00 91.31 119 PRO A O 1
ATOM 933 N N . ALA A 1 120 ? -13.222 -1.225 -7.547 1.00 90.31 120 ALA A N 1
ATOM 934 C CA . ALA A 1 120 ? -14.111 -0.065 -7.678 1.00 90.31 120 ALA A CA 1
ATOM 935 C C . ALA A 1 120 ? -14.458 0.590 -6.328 1.00 90.31 120 ALA A C 1
ATOM 937 O O . ALA A 1 120 ? -14.690 1.793 -6.264 1.00 90.31 120 ALA A O 1
ATOM 938 N N . ASP A 1 121 ? -14.447 -0.195 -5.254 1.00 93.50 121 ASP A N 1
ATOM 939 C CA . ASP A 1 121 ? -14.707 0.211 -3.873 1.00 93.50 121 ASP A CA 1
ATOM 940 C C . ASP A 1 121 ? -13.435 0.624 -3.106 1.00 93.50 121 ASP A C 1
ATOM 942 O O . ASP A 1 121 ? -13.513 0.991 -1.931 1.00 93.50 121 ASP A O 1
ATOM 946 N N . ALA A 1 122 ? -12.252 0.566 -3.734 1.00 94.88 122 ALA A N 1
ATOM 947 C CA . ALA A 1 122 ? -10.976 0.744 -3.043 1.00 94.88 122 ALA A CA 1
ATOM 948 C C . ALA A 1 122 ? -10.860 2.118 -2.370 1.00 94.88 122 ALA A C 1
ATOM 950 O O . ALA A 1 122 ? -10.500 2.184 -1.197 1.00 94.88 122 ALA A O 1
ATOM 951 N N . ALA A 1 123 ? -11.209 3.201 -3.071 1.00 95.56 123 ALA A N 1
ATOM 952 C CA . ALA A 1 123 ? -11.150 4.553 -2.511 1.00 95.56 123 ALA A CA 1
ATOM 953 C C . ALA A 1 123 ? -12.094 4.714 -1.304 1.00 95.56 123 ALA A C 1
ATOM 955 O O . ALA A 1 123 ? -11.695 5.246 -0.269 1.00 95.56 123 ALA A O 1
ATOM 956 N N . THR A 1 124 ? -13.314 4.175 -1.393 1.00 96.75 124 THR A N 1
ATOM 957 C CA . THR A 1 124 ? -14.285 4.171 -0.287 1.00 96.75 124 THR A CA 1
ATOM 958 C C . THR A 1 124 ? -13.744 3.429 0.931 1.00 96.75 124 THR A C 1
ATOM 960 O O . THR A 1 124 ? -13.822 3.936 2.050 1.00 96.75 124 THR A O 1
ATOM 963 N N . ARG A 1 125 ? -13.138 2.254 0.730 1.00 97.56 125 ARG A N 1
ATOM 964 C CA . ARG A 1 125 ? -12.534 1.474 1.820 1.00 97.56 125 ARG A CA 1
ATOM 965 C C . ARG A 1 125 ? -11.318 2.169 2.438 1.00 97.56 125 ARG A C 1
ATOM 967 O O . ARG A 1 125 ? -11.137 2.087 3.649 1.00 97.56 125 ARG A O 1
ATOM 974 N N . VAL A 1 126 ? -10.512 2.869 1.635 1.00 97.81 126 VAL A N 1
ATOM 975 C CA . VAL A 1 126 ? -9.388 3.694 2.116 1.00 97.81 126 VAL A CA 1
ATOM 976 C C . VAL A 1 126 ? -9.888 4.845 2.994 1.00 97.81 126 VAL A C 1
ATOM 978 O O . VAL A 1 126 ? -9.327 5.052 4.069 1.00 97.81 126 VAL A O 1
ATOM 981 N N . ASN A 1 127 ? -10.949 5.548 2.582 1.00 97.75 127 ASN A N 1
ATOM 982 C CA . ASN A 1 127 ? -11.571 6.607 3.387 1.00 97.75 127 ASN A CA 1
ATOM 983 C C . ASN A 1 127 ? -12.087 6.066 4.724 1.00 97.75 127 ASN A C 1
ATOM 985 O O . ASN A 1 127 ? -11.722 6.579 5.778 1.00 97.75 127 ASN A O 1
ATOM 989 N N . LEU A 1 128 ? -12.856 4.973 4.691 1.00 97.69 128 LEU A N 1
ATOM 990 C CA . LEU A 1 128 ? -13.394 4.357 5.903 1.00 97.69 128 LEU A CA 1
ATOM 991 C C . LEU A 1 128 ? -12.283 3.911 6.866 1.00 97.69 128 LEU A C 1
ATOM 993 O O . LEU A 1 128 ? -12.366 4.159 8.066 1.00 97.69 128 LEU A O 1
ATOM 997 N N . ALA A 1 129 ? -11.225 3.278 6.350 1.00 97.88 129 ALA A N 1
ATOM 998 C CA . ALA A 1 129 ? -10.084 2.871 7.165 1.00 97.88 129 ALA A CA 1
ATOM 999 C C . ALA A 1 129 ? -9.380 4.075 7.809 1.00 97.88 129 ALA A C 1
ATOM 1001 O O . ALA A 1 129 ? -9.005 4.009 8.979 1.00 97.88 129 ALA A O 1
ATOM 1002 N N . TYR A 1 130 ? -9.215 5.174 7.068 1.00 98.00 130 TYR A N 1
ATOM 1003 C CA . TYR A 1 130 ? -8.633 6.405 7.599 1.00 98.00 130 TYR A CA 1
ATOM 1004 C C . TYR A 1 130 ? -9.498 7.014 8.706 1.00 98.00 130 TYR A C 1
ATOM 1006 O O . TYR A 1 130 ? -8.955 7.406 9.739 1.00 98.00 130 TYR A O 1
ATOM 1014 N N . ASP A 1 131 ? -10.819 7.044 8.533 1.00 97.44 131 ASP A N 1
ATOM 1015 C CA . ASP A 1 131 ? -11.747 7.578 9.533 1.00 97.44 131 ASP A CA 1
ATOM 1016 C C . ASP A 1 131 ? -11.736 6.758 10.826 1.00 97.44 131 ASP A C 1
ATOM 1018 O O . ASP A 1 131 ? -11.669 7.334 11.914 1.00 97.44 131 ASP A O 1
ATOM 1022 N N . ILE A 1 132 ? -11.753 5.424 10.719 1.00 96.44 132 ILE A N 1
ATOM 1023 C CA . ILE A 1 132 ? -11.646 4.512 11.870 1.00 96.44 132 ILE A CA 1
ATOM 1024 C C . ILE A 1 132 ? -10.331 4.770 12.611 1.00 96.44 132 ILE A C 1
ATOM 1026 O O . ILE A 1 132 ? -10.329 5.108 13.793 1.00 96.44 132 ILE A O 1
ATOM 1030 N N . LEU A 1 133 ? -9.207 4.698 11.895 1.00 96.00 133 LEU A N 1
ATOM 1031 C CA . LEU A 1 133 ? -7.884 4.806 12.505 1.00 96.00 133 LEU A CA 1
ATOM 1032 C C . LEU A 1 133 ? -7.583 6.203 13.043 1.00 96.00 133 LEU A C 1
ATOM 1034 O O . LEU A 1 133 ? -6.794 6.327 13.972 1.00 96.00 133 LEU A O 1
ATOM 1038 N N . SER A 1 134 ? -8.196 7.253 12.495 1.00 94.25 134 SER A N 1
ATOM 1039 C CA . SER A 1 134 ? -8.061 8.618 13.021 1.00 94.25 134 SER A CA 1
ATOM 1040 C C . SER A 1 134 ? -8.768 8.796 14.364 1.00 94.25 134 SER A C 1
ATOM 1042 O O . SER A 1 134 ? -8.314 9.596 15.178 1.00 94.25 134 SER A O 1
ATOM 1044 N N . ARG A 1 135 ? -9.852 8.051 14.614 1.00 89.88 135 ARG A N 1
ATOM 1045 C CA . ARG A 1 135 ? -10.582 8.064 15.895 1.00 89.88 135 ARG A CA 1
ATOM 1046 C C . ARG A 1 135 ? -9.897 7.221 16.968 1.00 89.88 135 ARG A C 1
ATOM 1048 O O . ARG A 1 135 ? -10.033 7.519 18.147 1.00 89.88 135 ARG A O 1
ATOM 1055 N N . GLU A 1 136 ? -9.168 6.189 16.556 1.00 79.94 136 GLU A N 1
ATOM 1056 C CA . GLU A 1 136 ? -8.414 5.299 17.446 1.00 79.94 136 GLU A CA 1
ATOM 1057 C C . GLU A 1 136 ? -7.041 5.854 17.850 1.00 79.94 136 GLU A C 1
ATOM 1059 O O . GLU A 1 136 ? -6.359 5.248 18.676 1.00 79.94 136 GLU A O 1
ATOM 1064 N N . GLN A 1 137 ? -6.609 6.995 17.296 1.00 67.19 137 GLN A N 1
ATOM 1065 C CA . GLN A 1 137 ? -5.356 7.610 17.726 1.00 67.19 137 GLN A CA 1
ATOM 1066 C C . GLN A 1 137 ? -5.481 8.043 19.190 1.00 67.19 137 GLN A C 1
ATOM 1068 O O . GLN A 1 137 ? -6.338 8.875 19.501 1.00 67.19 137 GLN A O 1
ATOM 1073 N N . PRO A 1 138 ? -4.614 7.548 20.094 1.00 56.28 138 PRO A N 1
ATOM 1074 C CA . PRO A 1 138 ? -4.517 8.145 21.406 1.00 56.28 138 PRO A CA 1
ATOM 1075 C C . PRO A 1 138 ? -4.128 9.605 21.200 1.00 56.28 138 PRO A C 1
ATOM 1077 O O . PRO A 1 138 ? -3.151 9.910 20.509 1.00 56.28 138 PRO A O 1
ATOM 1080 N N . VAL A 1 139 ? -4.908 10.515 21.782 1.00 54.84 139 VAL A N 1
ATOM 1081 C CA . VAL A 1 139 ? -4.501 11.909 21.902 1.00 54.84 139 VAL A CA 1
ATOM 1082 C C . VAL A 1 139 ? -3.227 11.885 22.736 1.00 54.84 139 VAL A C 1
ATOM 1084 O O . VAL A 1 139 ? -3.279 11.761 23.958 1.00 54.84 139 VAL A O 1
ATOM 1087 N N . PHE A 1 140 ? -2.067 11.954 22.084 1.00 50.09 140 PHE A N 1
ATOM 1088 C CA . PHE A 1 140 ? -0.837 12.320 22.762 1.00 50.09 140 PHE A CA 1
ATOM 1089 C C . PHE A 1 140 ? -1.065 13.749 23.246 1.00 50.09 140 PHE A C 1
ATOM 1091 O O . PHE A 1 140 ? -0.904 14.706 22.490 1.00 50.09 140 PHE A O 1
ATOM 1098 N N . MET A 1 141 ? -1.538 13.877 24.487 1.00 46.41 141 MET A N 1
ATOM 1099 C CA . MET A 1 141 ? -1.556 15.121 25.242 1.00 46.41 141 MET A CA 1
ATOM 1100 C C . MET A 1 141 ? -0.101 15.574 25.342 1.00 46.41 141 MET A C 1
ATOM 1102 O O . MET A 1 141 ? 0.626 15.198 26.259 1.00 46.41 141 MET A O 1
ATOM 1106 N N . ALA A 1 142 ? 0.345 16.312 24.325 1.00 44.94 142 ALA A N 1
ATOM 1107 C CA . ALA A 1 142 ? 1.591 17.046 24.350 1.00 44.94 142 ALA A CA 1
ATOM 1108 C C . ALA A 1 142 ? 1.532 17.933 25.595 1.00 44.94 142 ALA A C 1
ATOM 1110 O O . ALA A 1 142 ? 0.627 18.752 25.749 1.00 44.94 142 ALA A O 1
ATOM 1111 N N . GLY A 1 143 ? 2.431 17.657 26.534 1.00 45.06 143 GLY A N 1
ATOM 1112 C CA . GLY A 1 143 ? 2.372 18.199 27.875 1.00 45.06 143 GLY A CA 1
ATOM 1113 C C . GLY A 1 143 ? 2.350 19.722 27.901 1.00 45.06 143 GLY A C 1
ATOM 1114 O O . GLY A 1 143 ? 3.316 20.370 27.522 1.00 45.06 143 GLY A O 1
ATOM 1115 N N . THR A 1 144 ? 1.295 20.258 28.500 1.00 43.84 144 THR A N 1
ATOM 1116 C CA . THR A 1 144 ? 1.410 21.282 29.540 1.00 43.84 144 THR A CA 1
ATOM 1117 C C . THR A 1 144 ? 0.479 20.891 30.683 1.00 43.84 144 THR A C 1
ATOM 1119 O O . THR A 1 144 ? -0.549 21.520 30.915 1.00 43.84 144 THR A O 1
ATOM 1122 N N . TYR A 1 145 ? 0.830 19.833 31.422 1.00 44.16 145 TYR A N 1
ATOM 1123 C CA . TYR A 1 145 ? 0.390 19.742 32.813 1.00 44.16 145 TYR A CA 1
ATOM 1124 C C . TYR A 1 145 ? 1.179 20.799 33.587 1.00 44.16 145 TYR A C 1
ATOM 1126 O O . TYR A 1 145 ? 2.246 20.536 34.137 1.00 44.16 145 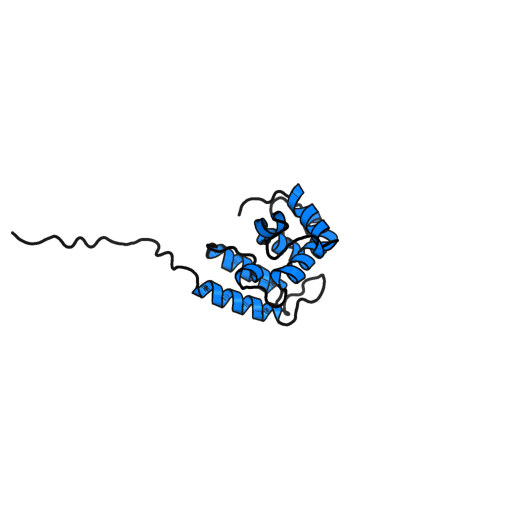TYR A O 1
ATOM 1134 N N . GLN A 1 146 ? 0.669 22.031 33.583 1.00 44.03 146 GLN A N 1
ATOM 1135 C CA . GLN A 1 146 ? 0.981 22.976 34.641 1.00 44.03 146 GLN A CA 1
ATOM 1136 C C . GLN A 1 146 ? 0.464 22.333 35.929 1.00 44.03 146 GLN A C 1
ATOM 1138 O O . GLN A 1 146 ? -0.742 22.219 36.143 1.00 44.03 146 GLN A O 1
ATOM 1143 N N . LEU A 1 147 ? 1.389 21.849 36.757 1.00 43.41 147 LEU A N 1
ATOM 1144 C CA . LEU A 1 147 ? 1.120 21.530 38.150 1.00 43.41 147 LEU A CA 1
ATOM 1145 C C . LEU A 1 147 ? 0.611 22.813 38.815 1.00 43.41 147 LEU A C 1
ATOM 1147 O O . LEU A 1 147 ? 1.396 23.656 39.249 1.00 43.41 147 LEU A O 1
ATOM 1151 N N . VAL A 1 148 ? -0.709 22.978 38.877 1.00 43.91 148 VAL A N 1
ATOM 1152 C CA . VAL A 1 148 ? -1.331 23.883 39.839 1.00 43.91 148 VAL A CA 1
ATOM 1153 C C . VAL A 1 148 ? -1.031 23.271 41.196 1.00 43.91 148 VAL A C 1
ATOM 1155 O O . VAL A 1 148 ? -1.622 22.267 41.578 1.00 43.91 148 VAL A O 1
ATOM 1158 N N . ASN A 1 149 ? -0.027 23.819 41.871 1.00 45.62 149 ASN A N 1
ATOM 1159 C CA . ASN A 1 149 ? 0.391 23.405 43.198 1.00 45.62 149 ASN A CA 1
ATOM 1160 C C . ASN A 1 149 ? -0.706 23.825 44.197 1.00 45.62 149 ASN A C 1
ATOM 1162 O O . ASN A 1 149 ? -0.864 25.026 44.427 1.00 45.62 149 ASN A O 1
ATOM 1166 N N . PRO A 1 150 ? -1.490 22.912 44.801 1.00 50.31 150 PRO A N 1
ATOM 1167 C CA . PRO A 1 150 ? -2.578 23.292 45.687 1.00 50.31 150 PRO A CA 1
ATOM 1168 C C . PRO A 1 150 ? -2.089 23.255 47.136 1.00 50.31 150 PRO A C 1
ATOM 1170 O O . PRO A 1 150 ? -2.627 22.507 47.944 1.00 50.31 150 PRO A O 1
ATOM 1173 N N . ARG A 1 151 ? -1.028 23.997 47.477 1.00 53.28 151 ARG A N 1
ATOM 1174 C CA . ARG A 1 151 ? -0.593 24.170 48.877 1.00 53.28 151 ARG A CA 1
ATOM 1175 C C . ARG A 1 151 ? 0.018 25.548 49.087 1.00 53.28 151 ARG A C 1
ATOM 1177 O O . ARG A 1 151 ? 1.221 25.737 48.965 1.00 53.28 151 ARG A O 1
ATOM 1184 N N . GLY A 1 152 ? -0.850 26.497 49.418 1.00 44.88 152 GLY A N 1
ATOM 1185 C CA . GLY A 1 152 ? -0.495 27.870 49.758 1.00 44.88 152 GLY A CA 1
ATOM 1186 C C . GLY A 1 152 ? -1.525 28.502 50.688 1.00 44.88 152 GLY A C 1
ATOM 1187 O O . GLY A 1 152 ? -2.081 29.543 50.373 1.00 44.88 152 GLY A O 1
ATOM 1188 N N . GLY A 1 153 ? -1.809 27.844 51.809 1.00 42.12 153 GLY A N 1
ATOM 1189 C CA . GLY A 1 153 ? -2.479 28.429 52.970 1.00 42.12 153 GLY A CA 1
ATOM 1190 C C . GLY A 1 153 ? -2.566 27.393 54.097 1.00 42.12 153 GLY A C 1
ATOM 1191 O O . GLY A 1 153 ? -2.643 26.204 53.776 1.00 42.12 153 GLY A O 1
ATOM 1192 N N . PRO A 1 154 ? -2.568 27.765 55.393 1.00 44.47 154 PRO A N 1
ATOM 1193 C CA . PRO A 1 154 ? -2.439 29.097 55.999 1.00 44.47 154 PRO A CA 1
ATOM 1194 C C . PRO A 1 154 ? -1.279 29.198 57.023 1.00 44.47 154 PRO A C 1
ATOM 1196 O O . PRO A 1 154 ? -0.839 28.186 57.572 1.00 44.47 154 PRO A O 1
ATOM 1199 N N . ARG A 1 155 ? -0.843 30.424 57.335 1.00 43.03 155 ARG A N 1
ATOM 1200 C CA . ARG A 1 155 ? -0.464 30.878 58.686 1.00 43.03 155 ARG A CA 1
ATOM 1201 C C . ARG A 1 155 ? -0.756 32.364 58.802 1.00 43.03 155 ARG A C 1
ATOM 1203 O O . ARG A 1 155 ? -0.498 33.065 57.801 1.00 43.03 155 ARG A O 1
#